Protein AF-A0A3D2VEU2-F1 (afdb_monomer_lite)

Foldseek 3Di:
DCPPPVVVVVVVVVVCCVVPPPPCVLLALVPADPVLLVVLVVCCVPPPCVQAPDDPPDDDPDDNHNLLVVLLPDDLVVSLVCLQQVAADPPVGGNHRPDDSSNSSNNSNNSNVVPPD

Secondary structure (DSSP, 8-state):
--HHHHHHHHHHHHHHHHHS---GGGG-GGG--HHHHHHHHHHIIIIIHHHHS--TT---SS----HHHHHHHS-HHHHHHHHHHH----TTSTTS--S-HHHHHHHHHHHHHTT--

Structure (mmCIF, N/CA/C/O backbone):
data_AF-A0A3D2VEU2-F1
#
_entry.id   AF-A0A3D2VEU2-F1
#
loop_
_atom_site.group_PDB
_atom_site.id
_atom_site.type_symbol
_atom_site.label_atom_id
_atom_site.label_alt_id
_atom_site.label_comp_id
_atom_site.label_asym_id
_atom_site.label_entity_id
_atom_site.label_seq_id
_atom_site.pdbx_PDB_ins_code
_atom_site.Cartn_x
_atom_site.Cartn_y
_atom_site.Cartn_z
_atom_site.occupancy
_atom_site.B_iso_or_equiv
_atom_site.auth_seq_id
_atom_site.auth_comp_id
_atom_site.auth_asym_id
_atom_site.auth_atom_id
_atom_site.pdbx_PDB_model_num
ATOM 1 N N . MET A 1 1 ? 36.192 -14.841 -3.675 1.00 43.38 1 MET A N 1
ATOM 2 C CA . MET A 1 1 ? 35.200 -13.813 -3.291 1.00 43.38 1 MET A CA 1
ATOM 3 C C . MET A 1 1 ? 34.803 -13.085 -4.563 1.00 43.38 1 MET A C 1
ATOM 5 O O . MET A 1 1 ? 35.658 -12.456 -5.173 1.00 43.38 1 MET A O 1
ATOM 9 N N . VAL A 1 2 ? 33.584 -13.317 -5.053 1.00 50.25 2 VAL A N 1
ATOM 10 C CA . VAL A 1 2 ? 33.161 -12.941 -6.410 1.00 50.25 2 VAL A CA 1
ATOM 11 C C . VAL A 1 2 ? 32.698 -11.484 -6.418 1.00 50.25 2 VAL A C 1
ATOM 13 O O . VAL A 1 2 ? 31.539 -11.185 -6.177 1.00 50.25 2 VAL A O 1
ATOM 16 N N . VAL A 1 3 ? 33.624 -10.564 -6.681 1.00 54.03 3 VAL A N 1
ATOM 17 C CA . VAL A 1 3 ? 33.308 -9.137 -6.892 1.00 54.03 3 VAL A CA 1
ATOM 18 C C . VAL A 1 3 ? 32.619 -8.916 -8.255 1.00 54.03 3 VAL A C 1
ATOM 20 O O . VAL A 1 3 ? 31.925 -7.926 -8.444 1.00 54.03 3 VAL A O 1
ATOM 23 N N . GLY A 1 4 ? 32.738 -9.872 -9.187 1.00 56.34 4 GLY A N 1
ATOM 24 C CA . GLY A 1 4 ? 32.124 -9.814 -10.522 1.00 56.34 4 GLY A CA 1
ATOM 25 C C . GLY A 1 4 ? 30.624 -10.143 -10.597 1.00 56.34 4 GLY A C 1
ATOM 26 O O . GLY A 1 4 ? 30.041 -9.980 -11.663 1.00 56.34 4 GLY A O 1
ATOM 27 N N . ASP A 1 5 ? 29.998 -10.592 -9.505 1.00 76.44 5 ASP A N 1
ATOM 28 C CA . ASP A 1 5 ? 28.588 -11.024 -9.487 1.00 76.44 5 ASP A CA 1
ATOM 29 C C . ASP A 1 5 ? 27.642 -9.854 -9.171 1.00 76.44 5 ASP A C 1
ATOM 31 O O . ASP A 1 5 ? 26.725 -9.553 -9.930 1.00 76.44 5 ASP A O 1
ATOM 35 N N . LEU A 1 6 ? 27.945 -9.086 -8.118 1.00 78.50 6 LEU A N 1
ATOM 36 C CA . LEU A 1 6 ? 27.098 -7.970 -7.682 1.00 78.50 6 LEU A CA 1
ATOM 37 C C . LEU A 1 6 ? 27.106 -6.786 -8.655 1.00 78.50 6 LEU A C 1
ATOM 39 O O . LEU A 1 6 ? 26.047 -6.250 -8.952 1.00 78.50 6 LEU A O 1
ATOM 43 N N . VAL A 1 7 ? 28.272 -6.418 -9.201 1.00 83.12 7 VAL A N 1
ATOM 44 C CA . VAL A 1 7 ? 28.378 -5.320 -10.186 1.00 83.12 7 VAL A CA 1
ATOM 45 C C . VAL A 1 7 ? 27.594 -5.652 -11.460 1.00 83.12 7 VAL A C 1
ATOM 47 O O . VAL A 1 7 ? 26.945 -4.791 -12.049 1.00 83.12 7 VAL A O 1
ATOM 50 N N . SER A 1 8 ? 27.613 -6.921 -11.871 1.00 86.50 8 SER A N 1
ATOM 51 C CA . SER A 1 8 ? 26.852 -7.394 -13.030 1.00 86.50 8 SER A CA 1
ATOM 52 C C . SER A 1 8 ? 25.347 -7.429 -12.744 1.00 86.50 8 SER A C 1
ATOM 54 O O . SER A 1 8 ? 24.552 -7.074 -13.612 1.00 86.50 8 SER A O 1
ATOM 56 N N . ALA A 1 9 ? 24.949 -7.819 -11.528 1.00 87.62 9 ALA A N 1
ATOM 57 C CA . ALA A 1 9 ? 23.554 -7.806 -11.093 1.00 87.62 9 ALA A CA 1
ATOM 58 C C . ALA A 1 9 ? 22.987 -6.380 -10.978 1.00 87.62 9 ALA A C 1
ATOM 60 O O . ALA A 1 9 ? 21.850 -6.141 -11.384 1.00 87.62 9 ALA A O 1
ATOM 61 N N . GLU A 1 10 ? 23.776 -5.429 -10.476 1.00 92.25 10 GLU A N 1
ATOM 62 C CA . GLU A 1 10 ? 23.413 -4.010 -10.399 1.00 92.25 10 GLU A CA 1
ATOM 63 C C . GLU A 1 10 ? 23.211 -3.426 -11.801 1.00 92.25 10 GLU A C 1
ATOM 65 O O . GLU A 1 10 ? 22.133 -2.920 -12.103 1.00 92.25 10 GLU A O 1
ATOM 70 N N . ALA A 1 11 ? 24.180 -3.619 -12.704 1.00 92.19 11 ALA A N 1
ATOM 71 C CA . ALA A 1 11 ? 24.075 -3.160 -14.089 1.00 92.19 11 ALA A CA 1
ATOM 72 C C . ALA A 1 11 ? 22.860 -3.759 -14.822 1.00 92.19 11 ALA A C 1
ATOM 74 O O . ALA A 1 11 ? 22.187 -3.069 -15.591 1.00 92.19 11 ALA A O 1
ATOM 75 N N . LEU A 1 12 ? 22.558 -5.039 -14.575 1.00 91.12 12 LEU A N 1
ATOM 76 C CA . LEU A 1 12 ? 21.371 -5.691 -15.122 1.00 91.12 12 LEU A CA 1
ATOM 77 C C . LEU A 1 12 ? 20.079 -5.100 -14.541 1.00 91.12 12 LEU A C 1
ATOM 79 O O . LEU A 1 12 ? 19.127 -4.866 -15.285 1.00 91.12 12 LEU A O 1
ATOM 83 N N . THR A 1 13 ? 20.036 -4.847 -13.234 1.00 88.62 13 THR A N 1
ATOM 84 C CA . THR A 1 13 ? 18.862 -4.276 -12.557 1.00 88.62 13 THR A CA 1
ATOM 85 C C . THR A 1 13 ? 18.587 -2.852 -13.032 1.00 88.62 13 THR A C 1
ATOM 87 O O . THR A 1 13 ? 17.433 -2.520 -13.310 1.00 88.62 13 THR A O 1
ATOM 90 N N . ASP A 1 14 ? 19.628 -2.038 -13.209 1.00 92.19 14 ASP A N 1
ATOM 91 C CA . ASP A 1 14 ? 19.527 -0.688 -13.767 1.00 92.19 14 ASP A CA 1
ATOM 92 C C . ASP A 1 14 ? 18.971 -0.708 -15.192 1.00 92.19 14 ASP A C 1
ATOM 94 O O . ASP A 1 14 ? 18.056 0.049 -15.531 1.00 92.19 14 ASP A O 1
ATOM 98 N N . GLU A 1 15 ? 19.481 -1.607 -16.035 1.00 94.25 15 GLU A N 1
ATOM 99 C CA . GLU A 1 15 ? 19.002 -1.743 -17.408 1.00 94.25 15 GLU A CA 1
ATOM 100 C C . GLU A 1 15 ? 17.531 -2.168 -17.459 1.00 94.25 15 GLU A C 1
ATOM 102 O O . GLU A 1 15 ? 16.726 -1.560 -18.172 1.00 94.25 15 GLU A O 1
ATOM 107 N N . LEU A 1 16 ? 17.151 -3.171 -16.663 1.00 91.69 16 LEU A N 1
ATOM 108 C CA . LEU A 1 16 ? 15.765 -3.623 -16.574 1.00 91.69 16 LEU A CA 1
ATOM 109 C C . LEU A 1 16 ? 14.844 -2.525 -16.035 1.00 91.69 16 LEU A C 1
ATOM 111 O O . LEU A 1 16 ? 13.766 -2.330 -16.590 1.00 91.69 16 LEU A O 1
ATOM 115 N N . SER A 1 17 ? 15.274 -1.769 -15.025 1.00 88.75 17 SER A N 1
ATOM 116 C CA . SER A 1 17 ? 14.477 -0.690 -14.426 1.00 88.75 17 SER A CA 1
ATOM 117 C C . SER A 1 17 ? 14.226 0.457 -15.408 1.00 88.75 17 SER A C 1
ATOM 119 O O . SER A 1 17 ? 13.135 1.030 -15.429 1.00 88.75 17 SER A O 1
ATOM 121 N N . ARG A 1 18 ? 15.201 0.768 -16.275 1.00 89.81 18 ARG A N 1
ATOM 122 C CA . ARG A 1 18 ? 15.026 1.762 -17.349 1.00 89.81 18 ARG A CA 1
ATOM 123 C C . ARG A 1 18 ? 14.109 1.265 -18.459 1.00 89.81 18 ARG A C 1
ATOM 125 O O . ARG A 1 18 ? 13.312 2.039 -18.981 1.00 89.81 18 ARG A O 1
ATOM 132 N N . ARG A 1 19 ? 14.232 -0.008 -18.838 1.00 94.38 19 ARG A N 1
ATOM 133 C CA . ARG A 1 19 ? 13.473 -0.592 -19.952 1.00 94.38 19 ARG A CA 1
ATOM 134 C C . ARG A 1 19 ? 12.031 -0.936 -19.581 1.00 94.38 19 ARG A C 1
ATOM 136 O O . ARG A 1 19 ? 11.153 -0.884 -20.439 1.00 94.38 19 ARG A O 1
ATOM 143 N N . TYR A 1 20 ? 11.798 -1.281 -18.321 1.00 89.00 20 TYR A N 1
ATOM 144 C CA . TYR A 1 20 ? 10.509 -1.702 -17.787 1.00 89.00 20 TYR A CA 1
ATOM 145 C C . TYR A 1 20 ? 10.143 -0.837 -16.584 1.00 89.00 20 TYR A C 1
ATOM 147 O O . TYR A 1 20 ? 10.220 -1.268 -15.435 1.00 89.00 20 TYR A O 1
ATOM 155 N N . THR A 1 21 ? 9.745 0.407 -16.853 1.00 84.88 21 THR A N 1
ATOM 156 C CA . THR A 1 21 ? 9.314 1.325 -15.799 1.00 84.88 21 THR A CA 1
ATOM 157 C C . THR A 1 21 ? 8.122 0.737 -15.047 1.00 84.88 21 THR A C 1
ATOM 159 O O . THR A 1 21 ? 7.096 0.400 -15.648 1.00 84.88 21 THR A O 1
ATOM 162 N N . LEU A 1 22 ? 8.245 0.626 -13.724 1.00 81.19 22 LEU A N 1
ATOM 163 C CA . LEU A 1 22 ? 7.140 0.209 -12.872 1.00 81.19 22 LEU A CA 1
ATOM 164 C C . LEU A 1 22 ? 6.004 1.229 -12.991 1.00 81.19 22 LEU A C 1
ATOM 166 O O . LEU A 1 22 ? 6.167 2.404 -12.669 1.00 81.19 22 LEU A O 1
ATOM 170 N N . ASN A 1 23 ? 4.833 0.777 -13.432 1.00 88.94 23 ASN 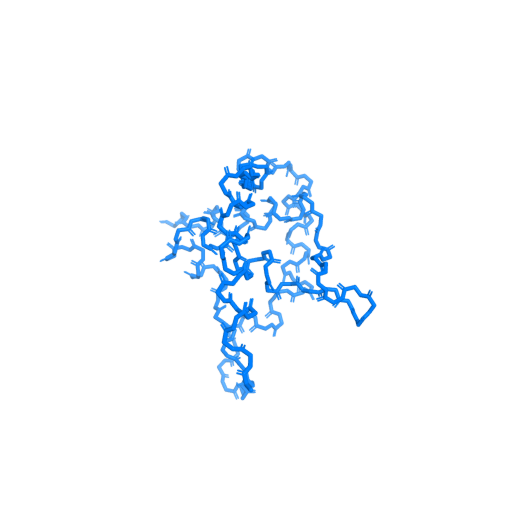A N 1
ATOM 171 C CA . ASN A 1 23 ? 3.653 1.628 -13.516 1.00 88.94 23 ASN A CA 1
ATOM 172 C C . ASN A 1 23 ? 2.982 1.749 -12.138 1.00 88.94 23 ASN A C 1
ATOM 174 O O . ASN A 1 23 ? 1.972 1.096 -11.883 1.00 88.94 23 ASN A O 1
ATOM 178 N N . SER A 1 24 ? 3.534 2.576 -11.244 1.00 89.31 24 SER A N 1
ATOM 179 C CA . SER A 1 24 ? 2.970 2.812 -9.902 1.00 89.31 24 SER A CA 1
ATOM 180 C C . SER A 1 24 ? 1.596 3.491 -9.942 1.00 89.31 24 SER A C 1
ATOM 182 O O . SER A 1 24 ? 0.777 3.283 -9.050 1.00 89.31 24 SER A O 1
ATOM 184 N N . ALA A 1 25 ? 1.279 4.218 -11.019 1.00 91.75 25 ALA A N 1
ATOM 185 C CA . ALA A 1 25 ? 0.001 4.908 -11.194 1.00 91.75 25 ALA A CA 1
ATOM 186 C C . ALA A 1 25 ? -1.213 3.960 -11.234 1.00 91.75 25 ALA A C 1
ATOM 188 O O . ALA A 1 25 ? -2.358 4.396 -11.071 1.00 91.75 25 ALA A O 1
ATOM 189 N N . ILE A 1 26 ? -1.008 2.649 -11.428 1.00 94.12 26 ILE A N 1
ATOM 190 C CA . ILE A 1 26 ? -2.095 1.678 -11.262 1.00 94.12 26 ILE A CA 1
ATOM 191 C C . ILE A 1 26 ? -2.573 1.590 -9.818 1.00 94.12 26 ILE A C 1
ATOM 193 O O . ILE A 1 26 ? -3.726 1.229 -9.632 1.00 94.12 26 ILE A O 1
ATOM 197 N N . PHE A 1 27 ? -1.751 1.938 -8.832 1.00 94.50 27 PHE A N 1
ATOM 198 C CA . PHE A 1 27 ? -2.081 1.856 -7.411 1.00 94.50 27 PHE A CA 1
ATOM 199 C C . PHE A 1 27 ? -2.635 3.162 -6.829 1.00 94.50 27 PHE A C 1
ATOM 201 O O . PHE A 1 27 ? -2.993 3.174 -5.662 1.00 94.50 27 PHE A O 1
ATOM 208 N N . SER A 1 28 ? -2.735 4.242 -7.615 1.00 93.00 28 SER A N 1
ATOM 209 C CA . SER A 1 28 ? -3.191 5.555 -7.128 1.00 93.00 28 SER A CA 1
ATOM 210 C C . SER A 1 28 ? -4.497 5.477 -6.319 1.00 93.00 28 SER A C 1
ATOM 212 O O . SER A 1 28 ? -5.460 4.837 -6.750 1.00 93.00 28 SER A O 1
ATOM 214 N N . ALA A 1 29 ? -4.523 6.174 -5.178 1.00 94.19 29 ALA A N 1
ATOM 215 C CA . ALA A 1 29 ? -5.678 6.286 -4.289 1.00 94.19 29 ALA A CA 1
ATOM 216 C C . ALA A 1 29 ? -6.932 6.806 -5.003 1.00 94.19 29 ALA A C 1
ATOM 218 O O . ALA A 1 29 ? -8.032 6.329 -4.741 1.00 94.19 29 ALA A O 1
ATOM 219 N N . ASP A 1 30 ? -6.774 7.717 -5.966 1.00 93.94 30 ASP A N 1
ATOM 220 C CA . ASP A 1 30 ? -7.889 8.286 -6.739 1.00 93.94 30 ASP A CA 1
ATOM 221 C C . ASP A 1 30 ? -8.581 7.252 -7.642 1.00 93.94 30 ASP A C 1
ATOM 223 O O . ASP A 1 30 ? -9.637 7.513 -8.216 1.00 93.94 30 ASP A O 1
ATOM 227 N N . ARG A 1 31 ? -7.983 6.064 -7.792 1.00 95.31 31 ARG A N 1
ATOM 228 C CA . ARG A 1 31 ? -8.541 4.934 -8.543 1.00 95.31 31 ARG A CA 1
ATOM 229 C C . ARG A 1 31 ? -9.223 3.901 -7.646 1.00 95.31 31 ARG A C 1
ATOM 231 O O . ARG A 1 31 ? -9.633 2.866 -8.173 1.00 95.31 31 ARG A O 1
ATOM 238 N N . ALA A 1 32 ? -9.294 4.136 -6.336 1.00 96.44 32 ALA A N 1
ATOM 239 C CA . ALA A 1 32 ? -10.018 3.278 -5.409 1.00 96.44 32 ALA A CA 1
ATOM 240 C C . ALA A 1 32 ? -11.527 3.385 -5.662 1.00 96.44 32 ALA A C 1
ATOM 242 O O . ALA A 1 32 ? -12.092 4.480 -5.674 1.00 96.44 32 ALA A O 1
ATOM 243 N N . ALA A 1 33 ? -12.180 2.244 -5.860 1.00 96.25 33 ALA A N 1
ATOM 244 C CA . ALA A 1 33 ? -13.633 2.167 -5.870 1.00 96.25 33 ALA A CA 1
ATOM 245 C C . ALA A 1 33 ? -14.196 2.223 -4.435 1.00 96.25 33 ALA A C 1
ATOM 247 O O . ALA A 1 33 ? -13.470 2.065 -3.449 1.00 96.25 33 ALA A O 1
ATOM 248 N N . ALA A 1 34 ? -15.508 2.418 -4.297 1.00 94.81 34 ALA A N 1
ATOM 249 C CA . ALA A 1 34 ? -16.151 2.426 -2.981 1.00 94.81 34 ALA A CA 1
ATOM 250 C C . ALA A 1 34 ? -15.997 1.070 -2.265 1.00 94.81 34 ALA A C 1
ATOM 252 O O . ALA A 1 34 ? -15.820 1.014 -1.047 1.00 94.81 34 ALA A O 1
ATOM 253 N N . GLU A 1 35 ? -16.014 -0.022 -3.030 1.00 96.94 35 GLU A N 1
ATOM 254 C CA . GLU A 1 35 ? -15.803 -1.381 -2.541 1.00 96.94 35 GLU A CA 1
ATOM 255 C C . GLU A 1 35 ? -14.364 -1.586 -2.044 1.00 96.94 35 GLU A C 1
ATOM 257 O O . GLU A 1 35 ? -14.165 -2.223 -1.007 1.00 96.94 35 GLU A O 1
ATOM 262 N N . ASP A 1 36 ? -13.377 -0.994 -2.729 1.00 97.75 36 ASP A N 1
ATOM 263 C CA . ASP A 1 36 ? -11.964 -1.039 -2.330 1.00 97.75 36 ASP A CA 1
ATOM 264 C C . ASP A 1 36 ? -11.767 -0.375 -0.959 1.00 97.75 36 ASP A C 1
ATOM 266 O O . ASP A 1 36 ? -11.093 -0.925 -0.091 1.00 97.75 36 ASP A O 1
ATOM 270 N N . LEU A 1 37 ? -12.405 0.778 -0.729 1.00 96.50 37 LEU A N 1
ATOM 271 C CA . LEU A 1 37 ? -12.389 1.475 0.563 1.00 96.50 37 LEU A CA 1
ATOM 272 C C . LEU A 1 37 ? -13.049 0.655 1.681 1.00 96.50 37 LEU A C 1
ATOM 274 O O . LEU A 1 37 ? -12.529 0.592 2.796 1.00 96.50 37 LEU A O 1
ATOM 278 N N . GLY A 1 38 ? -14.189 0.018 1.396 1.00 96.31 38 GLY A N 1
ATOM 279 C CA . GLY A 1 38 ? -14.868 -0.859 2.353 1.00 96.31 38 GLY A CA 1
ATOM 280 C C . GLY A 1 38 ? -13.978 -2.026 2.784 1.00 96.31 38 GLY A C 1
ATOM 281 O O . GLY A 1 38 ? -13.808 -2.273 3.978 1.00 96.31 38 GLY A O 1
ATOM 282 N N . ARG A 1 39 ? -13.343 -2.683 1.811 1.00 97.31 39 ARG A N 1
ATOM 283 C CA . ARG A 1 39 ? -12.413 -3.790 2.047 1.00 97.31 39 ARG A CA 1
ATOM 284 C C . ARG A 1 39 ? -11.127 -3.339 2.743 1.00 97.31 39 ARG A C 1
ATOM 286 O O . ARG A 1 39 ? -10.650 -4.026 3.640 1.00 97.31 39 ARG A O 1
ATOM 293 N N . ALA A 1 40 ? -10.598 -2.166 2.406 1.00 96.94 40 ALA A N 1
ATOM 294 C CA . ALA A 1 40 ? -9.419 -1.606 3.060 1.00 96.94 40 ALA A CA 1
ATOM 295 C C . ALA A 1 40 ? -9.637 -1.342 4.555 1.00 96.94 40 ALA A C 1
ATOM 297 O O . ALA A 1 40 ? -8.746 -1.620 5.351 1.00 96.94 40 ALA A O 1
ATOM 298 N N . ARG A 1 41 ? -10.824 -0.867 4.960 1.00 96.62 41 ARG A N 1
ATOM 299 C CA . ARG A 1 41 ? -11.171 -0.703 6.385 1.00 96.62 41 ARG A CA 1
ATOM 300 C C . ARG A 1 41 ? -11.193 -2.035 7.132 1.00 96.62 41 ARG A C 1
ATOM 302 O O . ARG A 1 41 ? -10.752 -2.104 8.276 1.00 96.62 41 ARG A O 1
ATOM 309 N N . GLU A 1 42 ? -11.696 -3.087 6.490 1.00 96.81 42 GLU A N 1
ATOM 310 C CA . GLU A 1 42 ? -11.676 -4.435 7.060 1.00 96.81 42 GLU A CA 1
ATOM 311 C C . GLU A 1 42 ? -10.238 -4.952 7.217 1.00 96.81 42 GLU A C 1
ATOM 313 O O . GLU A 1 42 ? -9.875 -5.443 8.287 1.00 96.81 42 GLU A O 1
ATOM 318 N N . LEU A 1 43 ? -9.401 -4.776 6.191 1.00 95.31 43 LEU A N 1
ATOM 319 C CA . LEU A 1 43 ? -7.987 -5.154 6.228 1.00 95.31 43 LEU A CA 1
ATOM 320 C C . LEU A 1 43 ? -7.199 -4.377 7.288 1.00 95.31 43 LEU A C 1
ATOM 322 O O . LEU A 1 43 ? -6.421 -4.986 8.020 1.00 95.31 43 LEU A O 1
ATOM 326 N N . ASP A 1 44 ? -7.410 -3.064 7.403 1.00 94.38 44 ASP A N 1
ATOM 327 C CA . ASP A 1 44 ? -6.770 -2.231 8.425 1.00 94.38 44 ASP A CA 1
ATOM 328 C C . ASP A 1 44 ? -7.048 -2.787 9.830 1.00 94.38 44 ASP A C 1
ATOM 330 O O . ASP A 1 44 ? -6.117 -3.037 10.602 1.00 94.38 44 ASP A O 1
ATOM 334 N N . LEU A 1 45 ? -8.320 -3.080 10.119 1.00 92.88 45 LEU A N 1
ATOM 335 C CA . LEU A 1 45 ? -8.754 -3.638 11.396 1.00 92.88 45 LEU A CA 1
ATOM 336 C C . LEU A 1 45 ? -8.177 -5.038 11.661 1.00 92.88 45 LEU A C 1
ATOM 338 O O . LEU A 1 45 ? -7.746 -5.324 12.778 1.00 92.88 45 LEU A O 1
ATOM 342 N N . GLN A 1 46 ? -8.192 -5.922 10.661 1.00 91.75 46 GLN A N 1
ATOM 343 C CA . GLN A 1 46 ? -7.833 -7.333 10.839 1.00 91.75 46 GLN A CA 1
ATOM 344 C C . GLN A 1 46 ? -6.322 -7.594 10.789 1.00 91.75 46 GLN A C 1
ATOM 346 O O . GLN A 1 46 ? -5.849 -8.517 11.454 1.00 91.75 46 GLN A O 1
ATOM 351 N N . LEU A 1 47 ? -5.566 -6.819 10.005 1.00 87.81 47 LEU A N 1
ATOM 352 C CA . LEU A 1 47 ? -4.166 -7.117 9.679 1.00 87.81 47 LEU A CA 1
ATOM 353 C C . LEU A 1 47 ? -3.184 -6.018 10.101 1.00 87.81 47 LEU A C 1
ATOM 355 O O . LEU A 1 47 ? -2.063 -6.333 10.499 1.00 87.81 47 LEU A O 1
ATOM 359 N N . CYS A 1 48 ? -3.566 -4.741 10.020 1.00 90.12 48 CYS A N 1
ATOM 360 C CA . CYS A 1 48 ? -2.617 -3.630 10.164 1.00 90.12 48 CYS A CA 1
ATOM 361 C C . CYS A 1 48 ? -2.535 -3.105 11.605 1.00 90.12 48 CYS A C 1
ATOM 363 O O . CYS A 1 48 ? -1.441 -2.974 12.166 1.00 90.12 48 CYS A O 1
ATOM 365 N N . GLN A 1 49 ? -3.683 -2.851 12.239 1.00 87.75 49 GLN A N 1
ATOM 366 C CA . GLN A 1 49 ? -3.764 -2.236 13.572 1.00 87.75 49 GLN A CA 1
ATOM 367 C C . GLN A 1 49 ? -3.064 -3.050 14.670 1.00 87.75 49 GLN A C 1
ATOM 369 O O . GLN A 1 49 ? -2.514 -2.479 15.613 1.00 87.75 49 GLN A O 1
ATOM 374 N N . GLY A 1 50 ? -3.015 -4.382 14.538 1.00 82.62 50 GLY A N 1
ATOM 375 C CA . GLY A 1 50 ? -2.361 -5.260 15.516 1.00 82.62 50 GLY A CA 1
ATOM 376 C C . GLY A 1 50 ? -0.898 -4.891 15.791 1.00 82.62 50 GLY A C 1
ATOM 377 O O . GLY A 1 50 ? -0.443 -5.001 16.931 1.00 82.62 50 GLY A O 1
ATOM 378 N N . CYS A 1 51 ? -0.192 -4.396 14.770 1.00 83.00 51 CYS A N 1
ATOM 379 C CA . CYS A 1 51 ? 1.188 -3.924 14.879 1.00 83.00 51 CYS A CA 1
ATOM 380 C C . CYS A 1 51 ? 1.280 -2.393 14.915 1.00 83.00 51 CYS A C 1
ATOM 382 O O . CYS A 1 51 ? 2.065 -1.845 15.694 1.00 83.00 51 CYS A O 1
ATOM 384 N N . HIS A 1 52 ? 0.495 -1.710 14.078 1.00 86.94 52 HIS A N 1
ATOM 385 C CA . HIS A 1 52 ? 0.651 -0.283 13.788 1.00 86.94 52 HIS A CA 1
ATOM 386 C C . HIS A 1 52 ? -0.145 0.656 14.699 1.00 86.94 52 HIS A C 1
ATOM 388 O O . HIS A 1 52 ? 0.033 1.866 14.614 1.00 86.94 52 HIS A O 1
ATOM 394 N N . THR A 1 53 ? -0.986 0.135 15.592 1.00 81.75 53 THR A N 1
ATOM 395 C CA . THR A 1 53 ? -1.608 0.951 16.637 1.00 81.75 53 THR A CA 1
ATOM 396 C C . THR A 1 53 ? -0.685 1.031 17.852 1.00 81.75 53 THR A C 1
ATOM 398 O O . THR A 1 53 ? -0.029 0.053 18.246 1.00 81.75 53 THR A O 1
ATOM 401 N N . ASP A 1 54 ? -0.605 2.212 18.457 1.00 64.75 54 ASP A N 1
ATOM 402 C CA . ASP A 1 54 ? 0.145 2.404 19.688 1.00 64.75 54 ASP A CA 1
ATOM 403 C C . ASP A 1 54 ? -0.486 1.616 20.831 1.00 64.75 54 ASP A C 1
ATOM 405 O O . ASP A 1 54 ? -1.620 1.840 21.251 1.00 64.75 54 ASP A O 1
ATOM 409 N N . LYS A 1 55 ? 0.298 0.690 21.374 1.00 56.22 55 LYS A N 1
ATOM 410 C CA . LYS A 1 55 ? 0.103 0.171 22.721 1.00 56.22 55 LYS A CA 1
ATOM 411 C C . LYS A 1 55 ? 1.296 0.639 23.537 1.00 56.22 55 LYS A C 1
ATOM 413 O O . LYS A 1 55 ? 2.352 0.001 23.549 1.00 56.22 55 LYS A O 1
ATOM 418 N N . VAL A 1 56 ? 1.135 1.801 24.165 1.00 49.41 56 VAL A N 1
ATOM 419 C CA . VAL A 1 56 ? 2.084 2.321 25.154 1.00 49.41 56 VAL A CA 1
ATOM 420 C C . VAL A 1 56 ? 2.323 1.221 26.196 1.00 49.41 56 VAL A C 1
ATOM 422 O O . VAL A 1 56 ? 1.377 0.745 26.818 1.00 49.41 56 VAL A O 1
ATOM 425 N N . GLY A 1 57 ? 3.575 0.781 26.356 1.00 51.88 57 GLY A N 1
ATOM 426 C CA . GLY A 1 57 ? 3.966 -0.212 27.367 1.00 51.88 57 GLY A CA 1
ATOM 427 C C . GLY A 1 57 ? 4.067 -1.672 26.907 1.00 51.88 57 GLY A C 1
ATOM 428 O O . GLY A 1 57 ? 4.433 -2.517 27.719 1.00 51.88 57 GLY A O 1
ATOM 429 N N . THR A 1 58 ? 3.805 -1.995 25.636 1.00 57.09 58 THR A N 1
ATOM 430 C CA . THR A 1 58 ? 4.171 -3.315 25.078 1.00 57.09 58 THR A CA 1
ATOM 431 C C . THR A 1 58 ? 5.555 -3.280 24.447 1.00 57.09 58 THR A C 1
ATOM 433 O O . THR A 1 58 ? 5.828 -2.448 23.584 1.00 57.09 58 THR A O 1
ATOM 436 N N . GLU A 1 59 ? 6.411 -4.212 24.854 1.00 58.19 59 GLU A N 1
ATOM 437 C CA . GLU A 1 59 ? 7.716 -4.452 24.245 1.00 58.19 59 GLU A CA 1
ATOM 438 C C . GLU A 1 59 ? 7.503 -4.900 22.785 1.00 58.19 59 GLU A C 1
ATOM 440 O O . GLU A 1 59 ? 7.051 -6.015 22.519 1.00 58.19 59 GLU A O 1
ATOM 445 N N . LYS A 1 60 ? 7.727 -4.000 21.819 1.00 59.66 60 LYS A N 1
ATOM 446 C CA . LYS A 1 60 ? 7.632 -4.323 20.387 1.00 59.66 60 LYS A CA 1
ATOM 447 C C . LYS A 1 60 ? 9.004 -4.795 19.897 1.00 59.66 60 LYS A C 1
ATOM 449 O O . LYS A 1 60 ? 9.995 -4.092 20.060 1.00 59.66 60 LYS A O 1
ATOM 454 N N . ILE A 1 61 ? 9.049 -5.968 19.260 1.00 57.44 61 ILE A N 1
ATOM 455 C CA . ILE A 1 61 ? 10.278 -6.569 18.700 1.00 57.44 61 ILE A CA 1
ATOM 456 C C . ILE A 1 61 ? 10.836 -5.728 17.528 1.00 57.44 61 ILE A C 1
ATOM 458 O O . ILE A 1 61 ? 12.036 -5.754 17.269 1.00 57.44 61 ILE A O 1
ATOM 462 N N . LEU A 1 62 ? 9.984 -4.952 16.841 1.00 58.94 62 LEU A N 1
ATOM 463 C CA . LEU A 1 62 ? 10.340 -4.028 15.754 1.00 58.94 62 LEU A CA 1
ATOM 464 C C . LEU A 1 62 ? 9.455 -2.765 15.815 1.00 58.94 62 LEU A C 1
ATOM 466 O O . LEU A 1 62 ? 8.288 -2.873 16.207 1.00 58.94 62 LEU A O 1
ATOM 470 N N . PRO A 1 63 ? 9.950 -1.576 15.415 1.00 65.44 63 PRO A N 1
ATOM 471 C CA . PRO A 1 63 ? 9.142 -0.362 15.402 1.00 65.44 63 PRO A CA 1
ATOM 472 C C . PRO A 1 63 ? 8.116 -0.413 14.260 1.00 65.44 63 PRO A C 1
ATOM 474 O O . PRO A 1 63 ? 8.431 -0.165 13.099 1.00 65.44 63 PRO A O 1
ATOM 477 N N . ALA A 1 64 ? 6.872 -0.747 14.596 1.00 77.19 64 ALA A N 1
ATOM 478 C CA . ALA A 1 64 ? 5.722 -0.562 13.718 1.00 77.19 64 ALA A CA 1
ATOM 479 C C . ALA A 1 64 ? 5.098 0.806 14.023 1.00 77.19 64 ALA A C 1
ATOM 481 O O . ALA A 1 64 ? 4.330 0.941 14.978 1.00 77.19 64 ALA A O 1
ATOM 482 N N . TYR A 1 65 ? 5.499 1.814 13.245 1.00 83.50 65 TYR A N 1
ATOM 483 C CA . TYR A 1 65 ? 5.006 3.189 13.361 1.00 83.50 65 TYR A CA 1
ATOM 484 C C . TYR A 1 65 ? 3.538 3.299 12.926 1.00 83.50 65 TYR A C 1
ATOM 486 O O . TYR A 1 65 ? 3.109 2.510 12.075 1.00 83.50 65 TYR A O 1
ATOM 494 N N . PRO A 1 66 ? 2.776 4.278 13.442 1.00 87.88 66 PRO A N 1
ATOM 495 C CA . PRO A 1 66 ? 1.410 4.516 12.995 1.00 87.88 66 PRO A CA 1
ATOM 496 C C . PRO A 1 66 ? 1.341 4.775 11.484 1.00 87.88 66 PRO A C 1
ATOM 498 O O . PRO A 1 66 ? 1.960 5.704 10.966 1.00 87.88 66 PRO A O 1
ATOM 501 N N . LEU A 1 67 ? 0.569 3.958 10.758 1.00 91.31 67 LEU A N 1
ATOM 502 C CA . LEU A 1 67 ? 0.486 4.036 9.289 1.00 91.31 67 LEU A CA 1
ATOM 503 C C . LEU A 1 67 ? -0.070 5.374 8.799 1.00 91.31 67 LEU A C 1
ATOM 505 O O . LEU A 1 67 ? 0.351 5.866 7.757 1.00 91.31 67 LEU A O 1
ATOM 509 N N . ARG A 1 68 ? -0.969 5.983 9.575 1.00 90.62 68 ARG A N 1
ATOM 510 C CA . ARG A 1 68 ? -1.531 7.310 9.290 1.00 90.62 68 ARG A CA 1
ATOM 511 C C . ARG A 1 68 ? -0.467 8.400 9.353 1.00 90.62 68 ARG A C 1
ATOM 513 O O . ARG A 1 68 ? -0.360 9.207 8.439 1.00 90.62 68 ARG A O 1
ATOM 520 N N . GLU A 1 69 ? 0.365 8.380 10.392 1.00 88.94 69 GLU A N 1
ATOM 521 C CA . GLU A 1 69 ? 1.482 9.319 10.517 1.00 88.94 69 GLU A CA 1
ATOM 522 C C . GLU A 1 69 ? 2.505 9.110 9.405 1.00 88.94 69 GLU A C 1
ATOM 524 O O . GLU A 1 69 ? 3.026 10.078 8.857 1.00 88.94 69 GLU A O 1
ATOM 529 N N . MET A 1 70 ? 2.773 7.855 9.034 1.00 90.06 70 MET A N 1
ATOM 530 C CA . MET A 1 70 ? 3.632 7.557 7.893 1.00 90.06 70 MET A CA 1
ATOM 531 C C . MET A 1 70 ? 3.062 8.164 6.607 1.00 90.06 70 MET A C 1
ATOM 533 O O . MET A 1 70 ? 3.770 8.910 5.940 1.00 90.06 70 MET A O 1
ATOM 537 N N . ALA A 1 71 ? 1.794 7.897 6.286 1.00 92.81 71 ALA A N 1
ATOM 538 C CA . ALA A 1 71 ? 1.145 8.387 5.071 1.00 92.81 71 ALA A CA 1
ATOM 539 C C . ALA A 1 71 ? 1.081 9.923 4.992 1.00 92.81 71 ALA A C 1
ATOM 541 O O . ALA A 1 71 ? 1.214 10.475 3.903 1.00 92.81 71 ALA A O 1
ATOM 542 N N . ALA A 1 72 ? 0.920 10.609 6.127 1.00 90.81 72 ALA A N 1
ATOM 543 C CA . ALA A 1 72 ? 0.875 12.069 6.184 1.00 90.81 72 ALA A CA 1
ATOM 544 C C . ALA A 1 72 ? 2.253 12.734 6.008 1.00 90.81 72 ALA A C 1
ATOM 546 O O . ALA A 1 72 ? 2.340 13.848 5.495 1.00 90.81 72 ALA A O 1
ATOM 547 N N . ASN A 1 73 ? 3.330 12.071 6.444 1.00 90.44 73 ASN A N 1
ATOM 548 C CA . ASN A 1 73 ? 4.656 12.687 6.561 1.00 90.44 73 ASN A CA 1
ATOM 549 C C . ASN A 1 73 ? 5.678 12.218 5.512 1.00 90.44 73 ASN A C 1
ATOM 551 O O . ASN A 1 73 ? 6.823 12.669 5.547 1.00 90.44 73 ASN A O 1
ATOM 555 N N . MET A 1 74 ? 5.309 11.325 4.586 1.00 92.00 74 MET A N 1
ATOM 556 C CA . MET A 1 74 ? 6.202 10.858 3.518 1.00 92.00 74 MET A CA 1
ATOM 557 C C . MET A 1 74 ? 5.555 10.951 2.131 1.00 92.00 74 MET A C 1
ATOM 559 O O . MET A 1 74 ? 4.329 10.998 2.023 1.00 92.00 74 MET A O 1
ATOM 563 N N . PRO A 1 75 ? 6.351 10.955 1.046 1.00 92.25 75 PRO A N 1
ATOM 564 C CA . PRO A 1 75 ? 5.811 10.922 -0.308 1.00 92.25 75 PRO A CA 1
ATOM 565 C C . PRO A 1 75 ? 4.893 9.712 -0.528 1.00 92.25 75 PRO A C 1
ATOM 567 O O . PRO A 1 75 ? 5.212 8.600 -0.107 1.00 92.25 75 PRO A O 1
ATOM 570 N N . SER A 1 76 ? 3.789 9.908 -1.256 1.00 89.50 76 SER A N 1
ATOM 571 C CA . SER A 1 76 ? 2.822 8.840 -1.574 1.00 89.50 76 SER A CA 1
ATOM 572 C C . SER A 1 76 ? 3.492 7.602 -2.191 1.00 89.50 76 SER A C 1
ATOM 574 O O . SER A 1 76 ? 3.197 6.475 -1.797 1.00 89.50 76 SER A O 1
ATOM 576 N N . ASP A 1 77 ? 4.460 7.805 -3.091 1.00 90.50 77 ASP A N 1
ATOM 577 C CA . ASP A 1 77 ? 5.210 6.713 -3.722 1.00 90.50 77 ASP A CA 1
ATOM 578 C C . ASP A 1 77 ? 6.099 5.949 -2.728 1.00 90.50 77 ASP A C 1
ATOM 580 O O . ASP A 1 77 ? 6.261 4.734 -2.852 1.00 90.50 77 ASP A O 1
ATOM 584 N N . GLU A 1 78 ? 6.641 6.626 -1.710 1.00 91.81 78 GLU A N 1
ATOM 585 C CA . GLU A 1 78 ? 7.398 5.963 -0.646 1.00 91.81 78 GLU A CA 1
ATOM 586 C C . GLU A 1 78 ? 6.468 5.116 0.229 1.00 91.81 78 GLU A C 1
ATOM 588 O O . GLU A 1 78 ? 6.773 3.958 0.529 1.00 91.81 78 GLU A O 1
ATOM 593 N N . PHE A 1 79 ? 5.305 5.655 0.598 1.00 92.44 79 PHE A N 1
ATOM 594 C CA . PHE A 1 79 ? 4.313 4.917 1.375 1.00 92.44 79 PHE A CA 1
ATOM 595 C C . PHE A 1 79 ? 3.780 3.696 0.602 1.00 92.44 79 PHE A C 1
ATOM 597 O O . PHE A 1 79 ? 3.721 2.594 1.152 1.00 92.44 79 PHE A O 1
ATOM 604 N N . LEU A 1 80 ? 3.503 3.845 -0.699 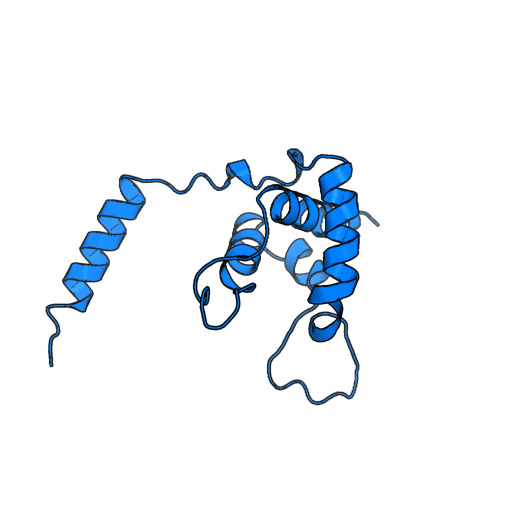1.00 93.50 80 LEU A N 1
ATOM 605 C CA . LEU A 1 80 ? 3.158 2.738 -1.597 1.00 93.50 80 LEU A CA 1
ATOM 606 C C . LEU A 1 80 ? 4.266 1.678 -1.644 1.00 93.50 80 LEU A C 1
ATOM 608 O O . LEU A 1 80 ? 3.980 0.490 -1.501 1.00 93.50 80 LEU A O 1
ATOM 612 N N . ALA A 1 81 ? 5.530 2.076 -1.816 1.00 91.50 81 ALA A N 1
ATOM 613 C CA . ALA A 1 81 ? 6.650 1.136 -1.858 1.00 91.50 81 ALA A CA 1
ATOM 614 C C . ALA A 1 81 ? 6.773 0.329 -0.554 1.00 91.50 81 ALA A C 1
ATOM 616 O O . ALA A 1 81 ? 7.025 -0.882 -0.585 1.00 91.50 81 ALA A O 1
ATOM 617 N N . ARG A 1 82 ? 6.539 0.980 0.593 1.00 90.12 82 ARG A N 1
ATOM 618 C CA . ARG A 1 82 ? 6.509 0.335 1.912 1.00 90.12 82 ARG A CA 1
ATOM 619 C C . ARG A 1 82 ? 5.339 -0.635 2.048 1.00 90.12 82 ARG A C 1
ATOM 621 O O . ARG A 1 82 ? 5.546 -1.727 2.567 1.00 90.12 82 ARG A O 1
ATOM 628 N N . LEU A 1 83 ? 4.155 -0.297 1.540 1.00 90.25 83 LEU A N 1
ATOM 629 C CA . LEU A 1 83 ? 2.998 -1.196 1.545 1.00 90.25 83 LEU A CA 1
ATOM 630 C C . LEU A 1 83 ? 3.226 -2.425 0.648 1.00 90.25 83 LEU A C 1
ATOM 632 O O . LEU A 1 83 ? 2.969 -3.557 1.063 1.00 90.25 83 LEU A O 1
ATOM 636 N N . LEU A 1 84 ? 3.780 -2.213 -0.550 1.00 89.88 84 LEU A N 1
ATOM 637 C CA . LEU A 1 84 ? 4.108 -3.278 -1.499 1.00 89.88 84 LEU A CA 1
ATOM 638 C C . LEU A 1 84 ? 5.156 -4.252 -0.945 1.00 89.88 84 LEU A C 1
ATOM 640 O O . LEU A 1 84 ? 5.043 -5.455 -1.170 1.00 89.88 84 LEU A O 1
ATOM 644 N N . SER A 1 85 ? 6.146 -3.740 -0.212 1.00 85.62 85 SER A N 1
ATOM 645 C CA . SER A 1 85 ? 7.280 -4.532 0.288 1.00 85.62 85 SER A CA 1
ATOM 646 C C . SER A 1 85 ? 7.076 -5.094 1.700 1.00 85.62 85 SER A C 1
ATOM 648 O O . SER A 1 85 ? 7.724 -6.078 2.077 1.00 85.62 85 SER A O 1
ATOM 650 N N . GLY A 1 86 ? 6.232 -4.436 2.499 1.00 83.06 86 GLY A N 1
ATOM 651 C CA . GLY A 1 86 ? 6.031 -4.712 3.921 1.00 83.06 86 GLY A CA 1
ATOM 652 C C . GLY A 1 86 ? 5.045 -5.841 4.201 1.00 83.06 86 GLY A C 1
ATOM 653 O O . GLY A 1 86 ? 5.197 -6.536 5.202 1.00 83.06 86 GLY A O 1
ATOM 654 N N . VAL A 1 87 ? 4.076 -6.067 3.308 1.00 83.44 87 VAL A N 1
ATOM 655 C CA . VAL A 1 87 ? 3.107 -7.164 3.429 1.00 83.44 87 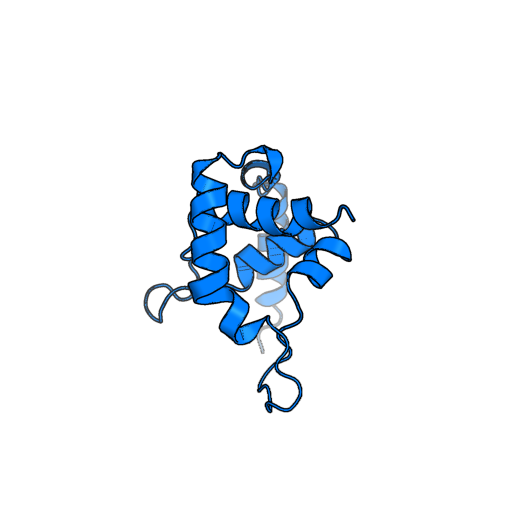VAL A CA 1
ATOM 656 C C . VAL A 1 87 ? 3.552 -8.323 2.544 1.00 83.44 87 VAL A C 1
ATOM 658 O O . VAL A 1 87 ? 3.638 -8.193 1.325 1.00 83.44 87 VAL A O 1
ATOM 661 N N . ARG A 1 88 ? 3.849 -9.466 3.165 1.00 80.56 88 ARG A N 1
ATOM 662 C CA . ARG A 1 88 ? 4.331 -10.674 2.484 1.00 80.56 88 ARG A CA 1
ATOM 663 C C . ARG A 1 88 ? 3.381 -11.840 2.721 1.00 80.56 88 ARG A C 1
ATOM 665 O O . ARG A 1 88 ? 2.727 -11.903 3.760 1.00 80.56 88 ARG A O 1
ATOM 672 N N . GLY A 1 89 ? 3.315 -12.740 1.743 1.00 70.19 89 GLY A N 1
ATO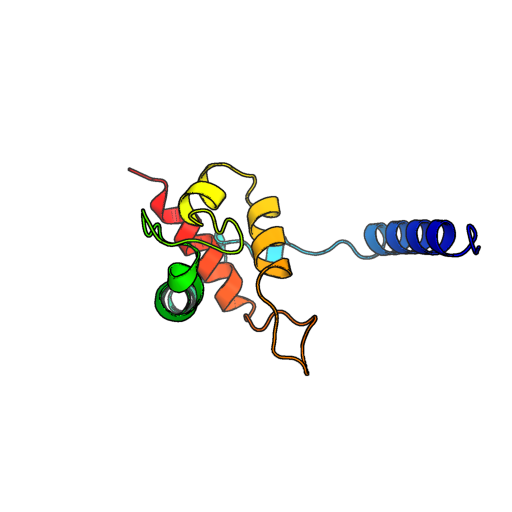M 673 C CA . GLY A 1 89 ? 2.569 -13.990 1.834 1.00 70.19 89 GLY A CA 1
ATOM 674 C C . GLY A 1 89 ? 3.153 -14.977 2.851 1.00 70.19 89 GLY A C 1
ATOM 675 O O . GLY A 1 89 ? 4.094 -14.679 3.590 1.00 70.19 89 GLY A O 1
ATOM 676 N N . ALA A 1 90 ? 2.586 -16.181 2.881 1.00 74.88 90 ALA A N 1
ATOM 677 C CA . ALA A 1 90 ? 3.089 -17.274 3.706 1.00 74.88 90 ALA A CA 1
ATOM 678 C C . ALA A 1 90 ? 4.424 -17.818 3.159 1.00 74.88 90 ALA A C 1
ATOM 680 O O . ALA A 1 90 ? 4.961 -17.340 2.160 1.00 74.88 90 ALA A O 1
ATOM 681 N N . SER A 1 91 ? 4.993 -18.829 3.820 1.00 74.31 91 SER A N 1
ATOM 682 C CA . SER A 1 91 ? 6.285 -19.420 3.436 1.00 74.31 91 SER A CA 1
ATOM 683 C C . SER A 1 91 ? 6.338 -19.917 1.984 1.00 74.31 91 SER A C 1
ATOM 685 O O . SER A 1 91 ? 7.407 -19.912 1.380 1.00 74.31 91 SER A O 1
ATOM 687 N N . ASP A 1 92 ? 5.198 -20.303 1.413 1.00 77.75 92 ASP A N 1
ATOM 688 C CA . ASP A 1 92 ? 5.036 -20.745 0.024 1.00 77.75 92 ASP A CA 1
ATOM 689 C C . ASP A 1 92 ? 4.933 -19.595 -0.998 1.00 77.75 92 ASP A C 1
ATOM 691 O O . ASP A 1 92 ? 5.120 -19.804 -2.195 1.00 77.75 92 ASP A O 1
ATOM 695 N N . THR A 1 93 ? 4.672 -18.374 -0.532 1.00 70.81 93 THR A N 1
ATOM 696 C CA . THR A 1 93 ? 4.410 -17.165 -1.327 1.00 70.81 93 THR A CA 1
ATOM 697 C C . THR A 1 93 ? 5.251 -15.986 -0.835 1.00 70.81 93 THR A C 1
ATOM 699 O O . THR A 1 93 ? 4.902 -14.832 -1.055 1.00 70.81 93 THR A O 1
ATOM 702 N N . ALA A 1 94 ? 6.391 -16.266 -0.194 1.00 66.81 94 ALA A N 1
ATOM 703 C CA . ALA A 1 94 ? 7.142 -15.338 0.659 1.00 66.81 94 ALA A CA 1
ATOM 704 C C . ALA A 1 94 ? 7.539 -13.989 0.021 1.00 66.81 94 ALA A C 1
ATOM 706 O O . ALA A 1 94 ? 7.830 -13.035 0.743 1.00 66.81 94 ALA A O 1
ATOM 707 N N . LEU A 1 95 ? 7.576 -13.901 -1.314 1.00 70.31 95 LEU A N 1
ATOM 708 C CA . LEU A 1 95 ? 7.884 -12.675 -2.064 1.00 70.31 95 LEU A CA 1
ATOM 709 C C . LEU A 1 95 ? 6.658 -12.020 -2.718 1.00 70.31 95 LEU A C 1
ATOM 711 O O . LEU A 1 95 ? 6.761 -10.901 -3.213 1.00 70.31 95 LEU A O 1
ATOM 715 N N . ALA A 1 96 ? 5.514 -12.701 -2.748 1.00 79.38 96 ALA A N 1
ATOM 716 C CA . ALA A 1 96 ? 4.277 -12.153 -3.274 1.00 79.38 96 ALA A CA 1
ATOM 717 C C . ALA A 1 96 ? 3.595 -11.299 -2.204 1.00 79.38 96 ALA A C 1
ATOM 719 O O . ALA A 1 96 ? 3.454 -11.709 -1.048 1.00 79.38 96 ALA A O 1
ATOM 720 N N . ASN A 1 97 ? 3.138 -10.118 -2.612 1.00 85.81 97 ASN A N 1
ATOM 721 C CA . ASN A 1 97 ? 2.216 -9.349 -1.799 1.00 85.81 97 ASN A CA 1
ATOM 722 C C . ASN A 1 97 ? 0.828 -10.016 -1.892 1.00 85.81 97 ASN A C 1
ATOM 724 O O . ASN A 1 97 ? 0.335 -10.207 -3.007 1.00 85.81 97 ASN A O 1
ATOM 728 N N . PRO A 1 98 ? 0.207 -10.412 -0.767 1.00 89.12 98 PRO A N 1
ATOM 729 C CA . PRO A 1 98 ? -1.092 -11.081 -0.776 1.00 89.12 98 PRO A CA 1
ATOM 730 C C . PRO A 1 98 ? -2.258 -10.119 -1.056 1.00 89.12 98 PRO A C 1
ATOM 732 O O . PRO A 1 98 ? -3.385 -10.570 -1.258 1.00 89.12 98 PRO A O 1
ATOM 735 N N . LEU A 1 99 ? -2.011 -8.807 -1.046 1.00 92.69 99 LEU A N 1
ATOM 736 C CA . LEU A 1 99 ? -3.016 -7.789 -1.309 1.00 92.69 99 LEU A CA 1
ATOM 737 C C . LEU A 1 99 ? -3.295 -7.683 -2.808 1.00 92.69 99 LEU A C 1
ATOM 739 O O . LEU A 1 99 ? -2.389 -7.659 -3.644 1.00 92.69 99 LEU A O 1
ATOM 743 N N . SER A 1 100 ? -4.574 -7.576 -3.150 1.00 94.50 100 SER A N 1
ATOM 744 C CA . SER A 1 100 ? -4.989 -7.291 -4.517 1.00 94.50 100 SER A CA 1
ATOM 745 C C . SER A 1 100 ? -4.715 -5.830 -4.901 1.00 94.50 100 SER A C 1
ATOM 747 O O . SER A 1 100 ? -4.440 -4.967 -4.067 1.00 94.50 100 SER A O 1
ATOM 749 N N . LEU A 1 101 ? -4.849 -5.521 -6.193 1.00 95.50 101 LEU A N 1
ATOM 750 C CA . LEU A 1 101 ? -4.765 -4.146 -6.690 1.00 95.50 101 LEU A CA 1
ATOM 751 C C . LEU A 1 101 ? -5.787 -3.211 -6.015 1.00 95.50 101 LEU A C 1
ATOM 753 O O . LEU A 1 101 ? -5.452 -2.068 -5.713 1.00 95.50 101 LEU A O 1
ATOM 757 N N . GLY A 1 102 ? -7.012 -3.699 -5.789 1.00 97.44 102 GLY A N 1
ATOM 758 C CA . GLY A 1 102 ? -8.070 -2.954 -5.100 1.00 97.44 102 GLY A CA 1
ATOM 759 C C . GLY A 1 102 ? -7.729 -2.700 -3.634 1.00 97.44 102 GLY A C 1
ATOM 760 O O . GLY A 1 102 ? -7.846 -1.572 -3.166 1.00 97.44 102 GLY A O 1
ATOM 761 N N . ASP A 1 103 ? -7.175 -3.706 -2.950 1.00 97.25 103 ASP A N 1
ATOM 762 C CA . ASP A 1 103 ? -6.733 -3.585 -1.553 1.00 97.25 103 ASP A CA 1
ATOM 763 C C . ASP A 1 103 ? -5.709 -2.466 -1.376 1.00 97.25 103 ASP A C 1
ATOM 765 O O . ASP A 1 103 ? -5.845 -1.621 -0.495 1.00 97.25 103 ASP A O 1
ATOM 769 N N . ILE A 1 104 ? -4.702 -2.422 -2.249 1.00 96.12 104 ILE A N 1
ATOM 770 C CA . ILE A 1 104 ? -3.637 -1.417 -2.179 1.00 96.12 104 ILE A CA 1
ATOM 771 C C . ILE A 1 104 ? -4.186 -0.013 -2.458 1.00 96.12 104 ILE A C 1
ATOM 773 O O . ILE A 1 104 ? -3.850 0.924 -1.735 1.00 96.12 104 ILE A O 1
ATOM 777 N N . ARG A 1 105 ? -5.054 0.144 -3.468 1.00 97.00 105 ARG A N 1
ATOM 778 C CA . ARG A 1 105 ? -5.709 1.432 -3.764 1.00 97.00 105 ARG A CA 1
ATOM 779 C C . ARG A 1 105 ? -6.561 1.908 -2.595 1.00 97.00 105 ARG A C 1
ATOM 781 O O . ARG A 1 105 ? -6.468 3.069 -2.206 1.00 97.00 105 ARG A O 1
ATOM 788 N N . GLY A 1 106 ? -7.371 1.011 -2.035 1.00 97.44 106 GLY A N 1
ATOM 789 C CA . GLY A 1 106 ? -8.241 1.299 -0.904 1.00 97.44 106 GLY A CA 1
ATOM 790 C C . GLY A 1 106 ? -7.452 1.682 0.346 1.00 97.44 106 GLY A C 1
ATOM 791 O O . GLY A 1 106 ? -7.811 2.652 1.002 1.00 97.44 106 GLY A O 1
ATOM 792 N N . LEU A 1 107 ? -6.352 0.982 0.652 1.00 96.50 107 LEU A N 1
ATOM 793 C CA . LEU A 1 107 ? -5.475 1.309 1.785 1.00 96.50 107 LEU A CA 1
ATOM 794 C C . LEU A 1 107 ? -4.766 2.652 1.588 1.00 96.50 107 LEU A C 1
ATOM 796 O O . LEU A 1 107 ? -4.703 3.450 2.521 1.00 96.50 107 LEU A O 1
ATOM 800 N N . LEU A 1 108 ? -4.276 2.934 0.376 1.00 95.75 108 LEU A N 1
ATOM 801 C CA . LEU A 1 108 ? -3.716 4.246 0.055 1.00 95.75 108 LEU A CA 1
ATOM 802 C C . LEU A 1 108 ? -4.748 5.351 0.262 1.00 95.75 108 LEU A C 1
ATOM 804 O O . LEU A 1 108 ? -4.453 6.335 0.933 1.00 95.75 108 LEU A O 1
ATOM 808 N N . ARG A 1 109 ? -5.969 5.164 -0.250 1.00 95.81 109 ARG A N 1
ATOM 809 C CA . ARG A 1 109 ? -7.057 6.127 -0.073 1.00 95.81 109 ARG A CA 1
ATOM 810 C C . ARG A 1 109 ? -7.417 6.311 1.402 1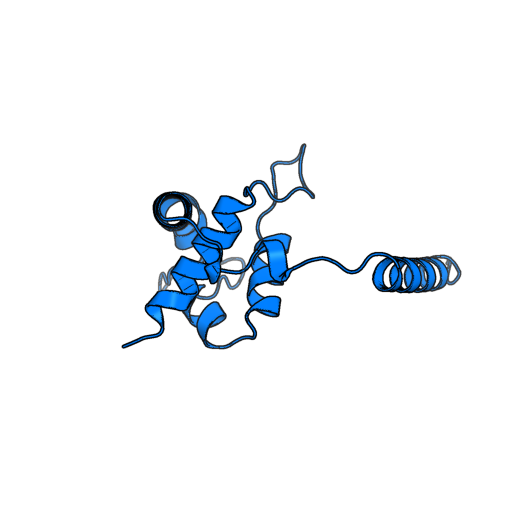.00 95.81 109 ARG A C 1
ATOM 812 O O . ARG A 1 109 ? -7.461 7.446 1.860 1.00 95.81 109 ARG A O 1
ATOM 819 N N . LEU A 1 110 ? -7.581 5.219 2.148 1.00 96.00 110 LEU A N 1
ATOM 820 C CA . LEU A 1 110 ? -7.934 5.224 3.570 1.00 96.00 110 LEU A CA 1
ATOM 821 C C . LEU A 1 110 ? -6.945 6.034 4.420 1.00 96.00 110 LEU A C 1
ATOM 823 O O . LEU A 1 110 ? -7.363 6.821 5.264 1.00 96.00 110 LEU A O 1
ATOM 827 N N . TYR A 1 111 ? -5.638 5.855 4.211 1.00 93.94 111 TYR A N 1
ATOM 828 C CA . TYR A 1 111 ? -4.630 6.562 5.008 1.00 93.94 111 TYR A CA 1
ATOM 829 C C . TYR A 1 111 ? -4.331 7.983 4.511 1.00 93.94 111 TYR A C 1
ATOM 831 O O . TYR A 1 111 ? -3.745 8.760 5.261 1.00 93.94 111 TYR A O 1
ATOM 839 N N . GLN A 1 112 ? -4.733 8.332 3.286 1.00 87.19 112 GLN A N 1
ATOM 840 C CA . GLN A 1 112 ? -4.562 9.674 2.718 1.00 87.19 112 GLN A CA 1
ATOM 841 C C . GLN A 1 112 ? -5.781 10.585 2.955 1.00 87.19 112 GLN A C 1
ATOM 843 O O . GLN A 1 112 ? -5.598 11.784 3.138 1.00 87.19 112 GLN A O 1
ATOM 848 N N . GLU A 1 113 ? -7.012 10.056 2.984 1.00 74.00 113 GLU A N 1
ATOM 849 C CA . GLU A 1 113 ? -8.243 10.850 3.182 1.00 74.00 113 GLU A CA 1
ATOM 850 C C . GLU A 1 113 ? -8.387 11.425 4.596 1.00 74.00 113 GLU A C 1
ATOM 852 O O . GLU A 1 113 ? -8.823 12.562 4.747 1.00 74.00 113 GLU A O 1
ATOM 857 N N . ASP A 1 114 ? -7.974 10.689 5.626 1.00 55.97 114 ASP A N 1
ATOM 858 C CA . ASP A 1 114 ? -8.115 11.118 7.027 1.00 55.97 114 ASP A CA 1
ATOM 859 C C . ASP A 1 114 ? -7.012 12.116 7.462 1.00 55.97 114 ASP A C 1
ATOM 861 O O . ASP A 1 114 ? -6.718 12.250 8.646 1.00 55.97 114 ASP A O 1
ATOM 865 N N . THR A 1 115 ? -6.361 12.797 6.510 1.00 49.19 115 THR A N 1
ATOM 866 C CA . THR A 1 115 ? -5.384 13.874 6.776 1.00 49.19 115 THR A CA 1
ATOM 867 C C . THR A 1 115 ? -6.010 15.274 6.782 1.00 49.19 115 THR A C 1
ATOM 869 O O . THR A 1 115 ? -5.295 16.265 6.928 1.00 49.19 115 THR A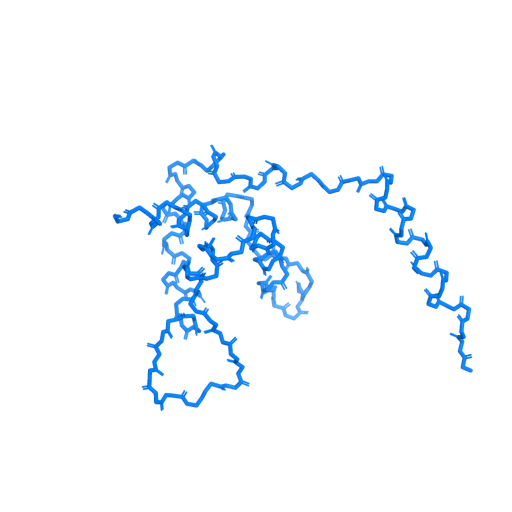 O 1
ATOM 872 N N . VAL A 1 116 ? -7.336 15.371 6.649 1.00 36.75 116 VAL A N 1
ATOM 873 C CA . VAL A 1 116 ? -8.085 16.626 6.776 1.00 36.75 116 VAL A CA 1
ATOM 874 C C . VAL A 1 116 ? -8.812 16.647 8.122 1.00 36.75 116 VAL A C 1
ATOM 876 O O . VAL A 1 116 ? -9.929 16.144 8.223 1.00 36.75 116 VAL A O 1
ATOM 879 N N . ASP A 1 117 ? -8.160 17.240 9.122 1.00 32.41 117 ASP A N 1
ATOM 880 C CA . ASP A 1 117 ? -8.819 17.901 10.260 1.00 32.41 117 ASP A CA 1
ATOM 881 C C . ASP A 1 117 ? -8.829 19.421 10.017 1.00 32.41 117 ASP A C 1
ATOM 883 O O . ASP A 1 117 ? -7.753 19.979 9.684 1.00 32.41 117 ASP A O 1
#

Sequence (117 aa):
MVVGDLVSAEALTDELSRRYTLNSAIFSADRAAAEDLGRARELDLQLCQGCHTDKVGTEKILPAYPLREMAANMPSDEFLARLLSGVRGASDTALANPLSLGDIRGLLRLYQEDTVD

pLDDT: mean 83.75, std 14.94, range [32.41, 97.75]

Radius of gyration: 17.13 Å; chains: 1; bounding box: 51×39×47 Å